Protein AF-A0A6M3KMK9-F1 (afdb_monomer_lite)

Organism: NCBI:txid1070528

Sequence (7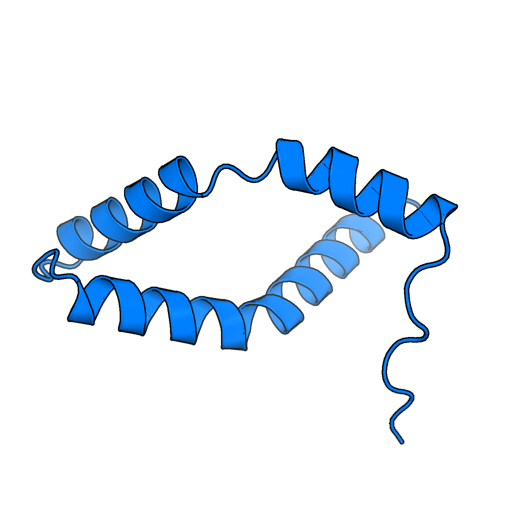7 aa):
MVDKLDKPTQEQQAVIDEIAEWIDGKVLAESLAEELVDNGIEVTLENMRLVWHNMLELLHDNIWQAMEMARNAGWRL

Radius of gyration: 16.29 Å; chains: 1; bounding box: 42×29×31 Å

Secondary structure (DSSP, 8-state):
-----PPPPHHHHHHHHHHHTT--HHHHHHHHHHHHHHTT----HHHHHHHHHHHHHHHHHHHHHHHHHHHHTT---

pLDDT: mean 89.42, std 12.19, range [34.91, 98.25]

Structure (mmCIF, N/CA/C/O backbone):
data_AF-A0A6M3KMK9-F1
#
_entry.id   AF-A0A6M3KMK9-F1
#
loop_
_atom_site.group_PDB
_atom_site.id
_atom_site.type_symbol
_atom_site.label_atom_id
_atom_site.label_alt_id
_atom_site.label_comp_id
_atom_site.label_asym_id
_atom_site.label_entity_id
_atom_site.label_seq_id
_atom_site.pdbx_PDB_ins_code
_atom_site.Cartn_x
_atom_site.Cartn_y
_atom_site.Cartn_z
_atom_site.occupancy
_atom_site.B_iso_or_equiv
_atom_site.auth_seq_id
_atom_site.auth_comp_id
_atom_site.auth_asym_id
_atom_site.auth_atom_id
_atom_site.pdbx_PDB_model_num
ATOM 1 N N . MET A 1 1 ? 25.831 -5.500 4.673 1.00 34.91 1 MET A N 1
ATOM 2 C CA . MET A 1 1 ? 26.443 -4.169 4.503 1.00 34.91 1 MET A CA 1
ATOM 3 C C . MET A 1 1 ? 25.544 -3.429 3.535 1.00 34.91 1 MET A C 1
ATOM 5 O O . MET A 1 1 ? 25.244 -3.980 2.488 1.00 34.91 1 MET A O 1
ATOM 9 N N . VAL A 1 2 ? 24.982 -2.315 3.990 1.00 48.66 2 VAL A N 1
ATOM 10 C CA . VAL A 1 2 ? 24.005 -1.490 3.271 1.00 48.66 2 VAL A CA 1
ATOM 11 C C . VAL A 1 2 ? 24.694 -0.832 2.084 1.00 48.66 2 VAL A C 1
ATOM 13 O O . VAL A 1 2 ? 25.755 -0.263 2.303 1.00 48.66 2 VAL A O 1
ATOM 16 N N . ASP A 1 3 ? 24.047 -0.798 0.923 1.00 39.38 3 ASP A N 1
ATOM 17 C CA . ASP A 1 3 ? 24.017 0.450 0.166 1.00 39.38 3 ASP A CA 1
ATOM 18 C C . ASP A 1 3 ? 22.560 0.905 0.118 1.00 39.38 3 ASP A C 1
ATOM 20 O O . ASP A 1 3 ? 21.664 0.203 -0.352 1.00 39.38 3 ASP A O 1
ATOM 24 N N . LYS A 1 4 ? 22.305 2.056 0.747 1.00 57.84 4 LYS A N 1
ATOM 25 C CA . LYS A 1 4 ? 21.041 2.765 0.619 1.00 57.84 4 LYS A CA 1
ATOM 26 C C . LYS A 1 4 ? 20.936 3.086 -0.857 1.00 57.84 4 LYS A C 1
ATOM 28 O O . LYS A 1 4 ? 21.795 3.809 -1.346 1.00 57.84 4 LYS A O 1
ATOM 33 N N . LEU A 1 5 ? 19.910 2.512 -1.480 1.00 55.12 5 LEU A N 1
ATOM 34 C CA . LEU A 1 5 ? 19.380 2.817 -2.803 1.00 55.12 5 LEU A CA 1
ATOM 35 C C . LEU A 1 5 ? 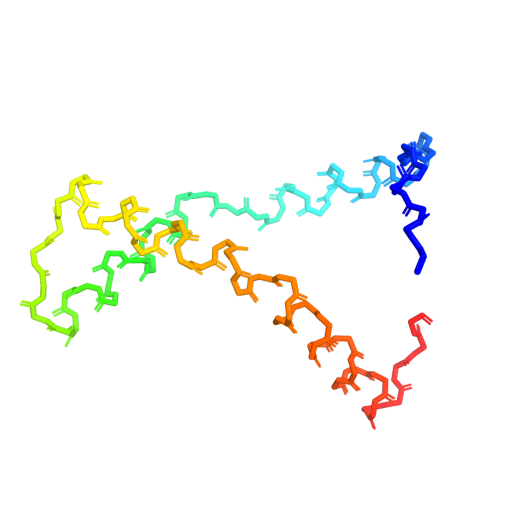20.008 4.087 -3.377 1.00 55.12 5 LEU A C 1
ATOM 37 O O . LEU A 1 5 ? 19.702 5.194 -2.914 1.00 55.12 5 LEU A O 1
ATOM 41 N N . ASP A 1 6 ? 20.864 3.921 -4.384 1.00 75.69 6 ASP A N 1
ATOM 42 C CA . ASP A 1 6 ? 21.088 5.005 -5.324 1.00 75.69 6 ASP A CA 1
ATOM 43 C C . ASP A 1 6 ? 19.709 5.535 -5.718 1.00 75.69 6 ASP A C 1
ATOM 45 O O . ASP A 1 6 ? 18.771 4.761 -5.950 1.00 75.69 6 ASP A O 1
ATOM 49 N N . LYS A 1 7 ? 19.547 6.860 -5.700 1.00 81.62 7 LYS A N 1
ATOM 50 C CA . LYS A 1 7 ? 18.294 7.458 -6.161 1.00 81.62 7 LYS A CA 1
ATOM 51 C C . LYS A 1 7 ? 17.995 6.896 -7.556 1.00 81.62 7 LYS A C 1
ATOM 53 O O . LYS A 1 7 ? 18.944 6.786 -8.338 1.00 81.62 7 LYS A O 1
ATOM 58 N N . PRO A 1 8 ? 16.726 6.577 -7.872 1.00 86.75 8 PRO A N 1
ATOM 59 C CA . PRO A 1 8 ? 16.372 6.122 -9.205 1.00 86.75 8 PRO A CA 1
ATOM 60 C C . PRO A 1 8 ? 16.971 7.053 -10.260 1.00 86.75 8 PRO A C 1
ATOM 62 O O . PRO A 1 8 ? 16.955 8.281 -10.101 1.00 86.75 8 PRO A O 1
ATOM 65 N N . THR A 1 9 ? 17.514 6.483 -11.335 1.00 92.19 9 THR A N 1
ATOM 66 C CA . THR A 1 9 ? 17.835 7.274 -12.525 1.00 92.19 9 THR A CA 1
ATOM 67 C C . THR A 1 9 ? 16.559 7.934 -13.049 1.00 92.19 9 THR A C 1
ATOM 69 O O . THR A 1 9 ? 15.449 7.528 -12.711 1.00 92.19 9 THR A O 1
ATOM 72 N N . GLN A 1 10 ? 16.686 8.940 -13.914 1.00 93.06 10 GLN A N 1
ATOM 73 C CA . GLN A 1 10 ? 15.512 9.582 -14.512 1.00 93.06 10 GLN A CA 1
ATOM 74 C C . GLN A 1 10 ? 14.608 8.577 -15.248 1.00 93.06 10 GLN A C 1
ATOM 76 O O . GLN A 1 10 ? 13.388 8.661 -15.151 1.00 93.06 10 GLN A O 1
ATOM 81 N N . GLU A 1 11 ? 15.206 7.607 -15.943 1.00 93.25 11 GLU A N 1
ATOM 82 C CA . GLU A 1 11 ? 14.475 6.538 -16.631 1.00 93.25 11 GLU A CA 1
ATOM 83 C C . GLU A 1 11 ? 13.760 5.612 -15.637 1.00 93.25 11 GLU A C 1
ATOM 85 O O . GLU A 1 11 ? 12.592 5.290 -15.830 1.00 93.25 11 GLU A O 1
ATOM 90 N N . GLN A 1 12 ? 14.424 5.231 -14.539 1.00 91.50 12 GLN A N 1
ATOM 91 C CA . GLN A 1 12 ? 13.803 4.424 -13.484 1.00 91.50 12 GLN A CA 1
ATOM 92 C C . GLN A 1 12 ? 12.666 5.174 -12.785 1.00 91.50 12 GLN A C 1
ATOM 94 O O . GLN A 1 12 ? 11.639 4.572 -12.493 1.00 91.50 12 GLN A O 1
ATOM 99 N N . GLN A 1 13 ? 12.823 6.478 -12.541 1.00 93.56 13 GLN A N 1
ATOM 100 C CA . GLN A 1 13 ? 11.776 7.294 -11.934 1.00 93.56 13 GLN A CA 1
ATOM 101 C C . GLN A 1 13 ? 10.540 7.377 -12.833 1.00 93.56 13 GLN A C 1
ATOM 103 O O . GLN A 1 13 ? 9.436 7.234 -12.328 1.00 93.56 13 GLN A O 1
ATOM 108 N N . ALA A 1 14 ? 10.710 7.524 -14.151 1.00 94.12 14 ALA A N 1
ATOM 109 C CA . ALA A 1 14 ? 9.581 7.534 -15.082 1.00 94.12 14 ALA A CA 1
ATOM 110 C C . ALA A 1 14 ? 8.779 6.220 -15.041 1.00 94.12 14 ALA A C 1
ATOM 112 O O . ALA A 1 14 ? 7.553 6.254 -15.031 1.00 94.12 14 ALA A O 1
ATOM 113 N N . VAL A 1 15 ? 9.460 5.070 -14.947 1.00 94.31 15 VAL A N 1
ATOM 114 C CA . VAL A 1 15 ? 8.795 3.764 -14.784 1.00 94.31 15 VAL A CA 1
ATOM 115 C C . VAL A 1 15 ? 8.096 3.662 -13.426 1.00 94.31 15 VAL A C 1
ATOM 117 O O . VAL A 1 15 ? 6.983 3.152 -13.349 1.00 94.31 15 VAL A O 1
ATOM 120 N N . ILE A 1 16 ? 8.726 4.144 -12.349 1.00 92.38 16 ILE A N 1
ATOM 121 C CA . ILE A 1 16 ? 8.101 4.187 -11.018 1.00 92.38 16 ILE A CA 1
ATOM 122 C C . ILE A 1 16 ? 6.823 5.027 -11.057 1.00 92.38 16 ILE A C 1
ATOM 124 O O . ILE A 1 16 ? 5.812 4.588 -10.518 1.00 92.38 16 ILE A O 1
ATOM 128 N N . ASP A 1 17 ? 6.861 6.195 -11.697 1.00 93.50 17 ASP A N 1
ATOM 129 C CA . ASP A 1 17 ? 5.713 7.093 -11.808 1.00 93.50 17 ASP A CA 1
ATOM 130 C C . ASP A 1 17 ? 4.582 6.440 -12.621 1.00 93.50 17 ASP A C 1
ATOM 132 O O . ASP A 1 17 ? 3.441 6.436 -12.168 1.00 93.50 17 ASP A O 1
ATOM 136 N N . GLU A 1 18 ? 4.896 5.799 -13.753 1.00 94.31 18 GLU A N 1
ATOM 137 C CA . GLU A 1 18 ? 3.915 5.061 -14.566 1.00 94.31 18 GLU A CA 1
ATOM 138 C C . GLU A 1 18 ? 3.252 3.918 -13.779 1.00 94.31 18 GLU A C 1
ATOM 140 O O . GLU A 1 18 ? 2.035 3.755 -13.816 1.00 94.31 18 GLU A O 1
ATOM 145 N N . ILE A 1 19 ? 4.028 3.143 -13.015 1.00 91.88 19 ILE A N 1
ATOM 146 C CA . ILE A 1 19 ? 3.475 2.077 -12.167 1.00 91.88 19 ILE A CA 1
ATOM 147 C C . ILE A 1 19 ? 2.680 2.654 -10.992 1.00 91.88 19 ILE A C 1
ATOM 149 O O . ILE A 1 19 ? 1.665 2.078 -10.600 1.00 91.88 19 ILE A O 1
ATOM 153 N N . ALA A 1 20 ? 3.101 3.788 -10.428 1.00 90.44 20 ALA A N 1
ATOM 154 C CA . ALA A 1 20 ? 2.379 4.445 -9.345 1.00 90.44 20 ALA A CA 1
ATOM 155 C C . ALA A 1 20 ? 0.976 4.898 -9.780 1.00 90.44 20 ALA A C 1
ATOM 157 O O . ALA A 1 20 ? 0.067 4.881 -8.954 1.00 90.44 20 ALA A O 1
ATOM 158 N N . GLU A 1 21 ? 0.763 5.212 -11.063 1.00 91.50 21 GLU A N 1
ATOM 159 C CA . GLU A 1 21 ? -0.576 5.487 -11.606 1.00 91.50 21 GLU A CA 1
ATOM 160 C C . GLU A 1 21 ? -1.518 4.274 -11.523 1.00 91.50 21 GLU A C 1
ATOM 162 O O . GLU A 1 21 ? -2.736 4.445 -11.485 1.00 91.50 21 GLU A O 1
ATOM 167 N N . TRP A 1 22 ? -0.988 3.048 -11.474 1.00 90.69 22 TRP A N 1
ATOM 168 C CA . TRP A 1 22 ? -1.796 1.827 -11.359 1.00 90.69 22 TRP A CA 1
ATOM 169 C C . TRP A 1 22 ? -2.144 1.496 -9.902 1.00 90.69 22 TRP A C 1
ATOM 171 O O . TRP A 1 22 ? -3.044 0.694 -9.647 1.00 90.69 22 TRP A O 1
ATOM 181 N N . ILE A 1 23 ? -1.435 2.093 -8.940 1.00 88.88 23 ILE A N 1
ATOM 182 C CA . ILE A 1 23 ? -1.638 1.872 -7.507 1.00 88.88 23 ILE A CA 1
ATOM 183 C C . ILE A 1 23 ? -2.644 2.905 -6.990 1.00 88.88 23 ILE A C 1
ATOM 185 O O . ILE A 1 23 ? -2.288 4.009 -6.580 1.00 88.88 23 ILE A O 1
ATOM 189 N N . ASP A 1 24 ? -3.924 2.533 -6.978 1.00 90.25 24 ASP A N 1
ATOM 190 C CA . ASP A 1 24 ? -4.986 3.399 -6.466 1.00 90.25 24 ASP A CA 1
ATOM 191 C C . ASP A 1 24 ? -5.083 3.317 -4.931 1.00 90.25 24 ASP A C 1
ATOM 193 O O . ASP A 1 24 ? -5.499 2.310 -4.348 1.00 90.25 24 ASP A O 1
ATOM 197 N N . GLY A 1 25 ? -4.726 4.414 -4.258 1.00 90.06 25 GLY A N 1
ATOM 198 C CA . GLY A 1 25 ? -4.801 4.521 -2.800 1.00 90.06 25 GLY A CA 1
ATOM 199 C C . GLY A 1 25 ? -6.220 4.382 -2.237 1.00 90.06 25 GLY A C 1
ATOM 200 O O . GLY A 1 25 ? -6.378 3.959 -1.091 1.00 90.06 25 GLY A O 1
ATOM 201 N N . LYS A 1 26 ? -7.255 4.696 -3.024 1.00 93.44 26 LYS A N 1
ATOM 202 C CA . LYS A 1 26 ? -8.648 4.477 -2.633 1.00 93.44 26 LYS A CA 1
ATOM 203 C C . LYS A 1 26 ? -8.979 2.988 -2.620 1.00 93.44 26 LYS A C 1
ATOM 205 O O . LYS A 1 26 ? -9.546 2.535 -1.634 1.00 93.44 26 LYS A O 1
ATOM 210 N N . VAL A 1 27 ? -8.576 2.238 -3.647 1.00 93.06 27 VAL A N 1
ATOM 211 C CA . VAL A 1 27 ? -8.784 0.778 -3.700 1.00 93.06 27 VAL A CA 1
ATOM 212 C C . VAL A 1 27 ? -8.084 0.100 -2.525 1.00 93.06 27 VAL A C 1
ATOM 214 O O . VAL A 1 27 ? -8.691 -0.715 -1.841 1.00 93.06 27 VAL A O 1
ATOM 217 N N . LEU A 1 28 ? -6.843 0.495 -2.215 1.00 92.44 28 LEU A N 1
ATOM 218 C CA . LEU A 1 28 ? -6.127 -0.030 -1.047 1.00 92.44 28 LEU A CA 1
ATOM 219 C C . LEU A 1 28 ? -6.862 0.263 0.270 1.00 92.44 28 LEU A C 1
ATOM 221 O O . LEU A 1 28 ? -6.946 -0.606 1.137 1.00 92.44 28 LEU A O 1
ATOM 225 N N . ALA A 1 29 ? -7.404 1.474 0.428 1.00 95.62 29 ALA A N 1
ATOM 226 C CA . ALA A 1 29 ? -8.186 1.837 1.606 1.00 95.62 29 ALA A CA 1
ATOM 227 C C . ALA A 1 29 ? -9.525 1.082 1.682 1.00 95.62 29 ALA A C 1
ATOM 229 O O . ALA A 1 29 ? -9.952 0.723 2.775 1.00 95.62 29 ALA A O 1
ATOM 230 N N . GLU A 1 30 ? -10.181 0.820 0.553 1.00 96.75 30 GLU A N 1
ATOM 231 C CA . GLU A 1 30 ? -11.402 0.009 0.503 1.00 96.75 30 GLU A CA 1
ATOM 232 C C . GLU A 1 30 ? -11.107 -1.442 0.904 1.00 96.75 30 GLU A C 1
ATOM 234 O O . GLU A 1 30 ? -11.754 -1.944 1.820 1.00 96.75 30 GLU A O 1
ATOM 239 N N . SER A 1 31 ? -10.062 -2.067 0.351 1.00 95.00 31 SER A N 1
ATOM 240 C CA . SER A 1 31 ? -9.656 -3.430 0.730 1.00 95.00 31 SER A CA 1
ATOM 241 C C . SER A 1 31 ? -9.266 -3.547 2.207 1.00 95.00 31 SER A C 1
ATOM 243 O O . SER A 1 31 ? -9.624 -4.511 2.874 1.00 95.00 31 SER A O 1
ATOM 245 N N . LEU A 1 32 ? -8.574 -2.546 2.757 1.00 95.25 32 LEU A N 1
ATOM 246 C CA . LEU A 1 32 ? -8.279 -2.478 4.192 1.00 95.25 32 LEU A CA 1
ATOM 247 C C . LEU A 1 32 ? -9.557 -2.449 5.045 1.00 95.25 32 LEU A C 1
ATOM 249 O O . LEU A 1 32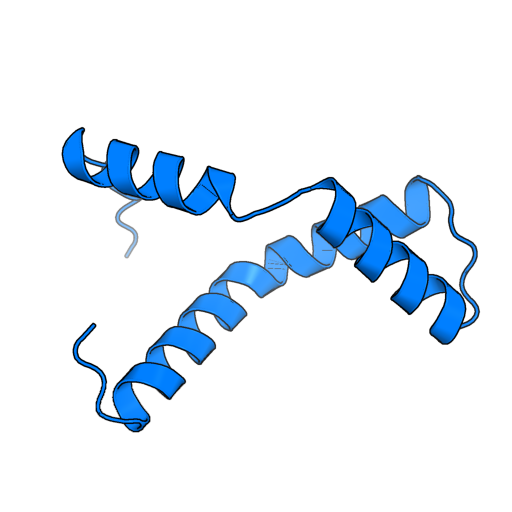 ? -9.632 -3.125 6.070 1.00 95.25 32 LEU A O 1
ATOM 253 N N . ALA A 1 33 ? -10.549 -1.651 4.643 1.00 97.50 33 ALA A N 1
ATOM 254 C CA . ALA A 1 33 ? -11.808 -1.540 5.368 1.00 97.50 33 ALA A CA 1
ATOM 255 C C . ALA A 1 33 ? -12.628 -2.836 5.286 1.00 97.50 33 ALA A C 1
ATOM 257 O O . ALA A 1 33 ? -13.208 -3.238 6.293 1.00 97.50 33 ALA A O 1
ATOM 258 N N . GLU A 1 34 ? -12.645 -3.494 4.123 1.00 97.75 34 GLU A N 1
ATOM 259 C CA . GLU A 1 34 ? -13.272 -4.807 3.927 1.00 97.75 34 GLU A CA 1
ATOM 260 C C . GLU A 1 34 ? -12.678 -5.849 4.882 1.00 97.75 34 GLU A C 1
ATOM 262 O O . GLU A 1 34 ? -13.417 -6.471 5.643 1.00 97.75 34 GLU A O 1
ATOM 267 N N . GLU A 1 35 ? -11.349 -5.947 4.956 1.00 96.50 35 GLU A N 1
ATOM 268 C CA . GLU A 1 35 ? -10.675 -6.887 5.859 1.00 96.50 35 GLU A CA 1
ATOM 269 C C . GLU A 1 35 ? -10.968 -6.605 7.341 1.00 96.50 35 GLU A C 1
ATOM 271 O O . GLU A 1 35 ? -11.157 -7.533 8.130 1.00 96.50 35 GLU A O 1
ATOM 276 N N . LEU A 1 36 ? -11.051 -5.333 7.755 1.00 97.44 36 LEU A N 1
ATOM 277 C CA . LEU A 1 36 ? -11.461 -5.003 9.125 1.00 97.44 36 LEU A CA 1
ATOM 278 C C . LEU A 1 36 ? -12.882 -5.498 9.419 1.00 97.44 36 LEU A C 1
ATOM 280 O O . LEU A 1 36 ? -13.109 -6.105 10.467 1.00 97.44 36 LEU A O 1
ATOM 284 N N . VAL A 1 37 ? -13.820 -5.273 8.494 1.00 97.94 37 VAL A N 1
ATOM 285 C CA . VAL A 1 37 ? -15.215 -5.714 8.631 1.00 97.94 37 VAL A CA 1
ATOM 286 C C . VAL A 1 37 ? -15.302 -7.238 8.709 1.00 97.94 37 VAL A C 1
ATOM 288 O O . VAL A 1 37 ? -15.957 -7.755 9.618 1.00 97.94 37 VAL A O 1
ATOM 291 N N . ASP A 1 38 ? -14.600 -7.951 7.830 1.00 97.81 38 ASP A N 1
ATOM 292 C CA . ASP A 1 38 ? -14.591 -9.418 7.781 1.00 97.81 38 ASP A CA 1
ATOM 293 C C . ASP A 1 38 ? -14.022 -10.044 9.063 1.00 97.81 38 ASP A C 1
ATOM 295 O O . ASP A 1 38 ? -14.446 -11.122 9.487 1.00 97.81 38 ASP A O 1
ATOM 299 N N . ASN A 1 39 ? -13.123 -9.329 9.743 1.00 97.00 39 ASN A N 1
ATOM 300 C CA . ASN A 1 39 ? -12.547 -9.732 11.024 1.00 97.00 39 ASN A CA 1
ATOM 301 C C . ASN A 1 39 ? -13.301 -9.171 12.248 1.00 97.00 39 ASN A C 1
ATOM 303 O O . ASN A 1 39 ? -12.854 -9.350 13.383 1.00 97.00 39 ASN A O 1
ATOM 307 N N . GLY A 1 40 ? -14.451 -8.512 12.054 1.00 97.69 40 GLY A N 1
ATOM 308 C CA . GLY A 1 40 ? -15.279 -7.969 13.137 1.00 97.69 40 GLY A CA 1
ATOM 309 C C . GLY A 1 40 ? -14.652 -6.781 13.877 1.00 97.69 40 GLY A C 1
ATOM 310 O O . GLY A 1 40 ? -14.974 -6.541 15.043 1.00 97.69 40 GLY A O 1
ATOM 311 N N . ILE A 1 41 ? -13.748 -6.052 13.223 1.00 97.69 41 ILE A N 1
ATOM 312 C CA . ILE A 1 41 ? -13.049 -4.881 13.756 1.00 97.69 41 ILE A CA 1
ATOM 313 C C . ILE A 1 41 ? -13.723 -3.610 13.225 1.00 97.69 41 ILE A C 1
ATOM 315 O O . ILE A 1 41 ? -14.068 -3.500 12.052 1.00 97.69 41 ILE A O 1
ATOM 319 N N . GLU A 1 42 ? -13.905 -2.613 14.091 1.00 98.06 42 GLU A N 1
ATOM 320 C CA . GLU A 1 42 ? -14.499 -1.336 13.693 1.00 98.06 42 GLU A CA 1
ATOM 321 C C . GLU A 1 42 ? -13.592 -0.559 12.720 1.00 98.06 42 GLU A C 1
ATOM 323 O O . GLU A 1 42 ? -12.387 -0.406 12.953 1.00 98.06 42 GLU A O 1
ATOM 328 N N . VAL A 1 43 ? -14.183 -0.000 11.660 1.00 97.94 43 VAL A N 1
ATOM 329 C CA . VAL A 1 43 ? -13.483 0.831 10.669 1.00 97.94 43 VAL A CA 1
ATOM 330 C C . VAL A 1 43 ? -13.292 2.248 11.215 1.00 97.94 43 VAL A C 1
ATOM 332 O O . VAL A 1 43 ? -14.049 3.173 10.921 1.00 97.94 43 VAL A O 1
ATOM 335 N N . THR A 1 44 ? -12.257 2.422 12.033 1.00 98.25 44 THR A N 1
ATOM 336 C CA . THR A 1 44 ? -11.820 3.727 12.548 1.00 98.25 44 THR A CA 1
ATOM 337 C C . THR A 1 44 ? -10.518 4.165 11.880 1.00 98.25 44 THR A C 1
ATOM 339 O O . THR A 1 44 ? -9.737 3.343 11.400 1.00 98.25 44 THR A O 1
ATOM 342 N N . LEU A 1 45 ? -10.234 5.473 11.878 1.00 97.44 45 LEU A N 1
ATOM 343 C CA . LEU A 1 45 ? -8.970 5.997 11.345 1.00 97.44 45 LEU A CA 1
ATOM 344 C C . LEU A 1 45 ? -7.744 5.389 12.049 1.00 97.44 45 LEU A C 1
ATOM 346 O O . LEU A 1 45 ? -6.710 5.191 11.418 1.00 97.44 45 LEU A O 1
ATOM 350 N N . GLU A 1 46 ? -7.854 5.112 13.347 1.00 97.88 46 GLU A N 1
ATOM 351 C CA . GLU A 1 46 ? -6.794 4.490 14.140 1.00 97.88 46 GLU A CA 1
ATOM 352 C C . GLU A 1 46 ? -6.529 3.049 13.692 1.00 97.88 46 GLU A C 1
ATOM 354 O O . GLU A 1 46 ? -5.391 2.724 13.355 1.00 97.88 46 GLU A O 1
ATOM 359 N N . ASN A 1 47 ? -7.578 2.226 13.583 1.00 97.19 47 ASN A N 1
ATOM 360 C CA . ASN A 1 47 ? -7.454 0.833 13.150 1.00 97.19 47 ASN A CA 1
ATOM 361 C C . ASN A 1 47 ? -6.926 0.735 11.713 1.00 97.19 47 ASN A C 1
ATOM 363 O O . ASN A 1 47 ? -5.994 -0.019 11.444 1.00 97.19 47 ASN A O 1
ATOM 367 N N . MET A 1 48 ? -7.452 1.565 10.809 1.00 97.38 48 MET A N 1
ATOM 368 C CA . MET A 1 48 ? -6.998 1.631 9.416 1.00 97.38 48 MET A CA 1
ATOM 369 C C . MET A 1 48 ? -5.512 2.005 9.312 1.00 97.38 48 MET A C 1
ATOM 371 O O . MET A 1 48 ? -4.768 1.390 8.549 1.00 97.38 48 MET A O 1
ATOM 375 N N . ARG A 1 49 ? -5.048 2.985 10.102 1.00 96.19 49 ARG A N 1
ATOM 376 C CA . ARG A 1 49 ? -3.628 3.378 10.142 1.00 96.19 49 ARG A CA 1
ATOM 377 C C . ARG A 1 49 ? -2.743 2.274 10.695 1.00 96.19 49 ARG A C 1
ATOM 379 O O . ARG A 1 49 ? -1.668 2.048 10.149 1.00 96.19 49 ARG A O 1
ATOM 386 N N . LEU A 1 50 ? -3.177 1.612 11.765 1.00 94.62 50 LEU A N 1
ATOM 387 C CA . LEU A 1 50 ? -2.424 0.522 12.376 1.00 94.62 50 LEU A CA 1
ATOM 388 C C . LEU A 1 50 ? -2.187 -0.609 11.369 1.00 94.62 50 LEU A C 1
ATOM 390 O O . LEU A 1 50 ? -1.049 -1.038 11.189 1.00 94.62 50 LEU A O 1
ATOM 394 N N . VAL A 1 51 ? -3.239 -1.047 10.670 1.00 92.50 51 VAL A N 1
ATOM 395 C CA . VAL A 1 51 ? -3.117 -2.102 9.653 1.00 92.50 51 VAL A CA 1
ATOM 396 C C . VAL A 1 51 ? -2.253 -1.638 8.482 1.00 92.50 51 VAL A C 1
ATOM 398 O O . VAL A 1 51 ? -1.351 -2.369 8.080 1.00 92.50 51 VAL A O 1
ATOM 401 N N . TRP A 1 52 ? -2.445 -0.413 7.984 1.00 93.69 52 TRP A N 1
ATOM 402 C CA . TRP A 1 52 ? -1.607 0.135 6.914 1.00 93.69 52 TRP A CA 1
ATOM 403 C C . TRP A 1 52 ? -0.117 0.165 7.283 1.00 93.69 52 TRP A C 1
ATOM 405 O O . TRP A 1 52 ? 0.727 -0.239 6.486 1.00 93.69 52 TRP A O 1
ATOM 415 N N . HIS A 1 53 ? 0.227 0.596 8.499 1.00 91.50 53 HIS A N 1
ATOM 416 C CA . HIS A 1 53 ? 1.616 0.601 8.957 1.00 91.50 53 HIS A CA 1
ATOM 417 C C . HIS A 1 53 ? 2.206 -0.809 9.028 1.00 91.50 53 HIS A C 1
ATOM 419 O O . HIS A 1 53 ? 3.299 -1.025 8.511 1.00 91.50 53 HIS A O 1
ATOM 425 N N . ASN A 1 54 ? 1.461 -1.774 9.568 1.00 88.81 54 ASN A N 1
ATOM 426 C CA . ASN A 1 54 ? 1.900 -3.169 9.601 1.00 88.81 54 ASN A CA 1
ATOM 427 C C . ASN A 1 54 ? 2.072 -3.748 8.185 1.00 88.81 54 ASN A C 1
ATOM 429 O O . ASN A 1 54 ? 3.029 -4.473 7.925 1.00 88.81 54 ASN A O 1
ATOM 433 N N . MET A 1 55 ? 1.190 -3.400 7.242 1.00 89.19 55 MET A N 1
ATOM 434 C CA . MET A 1 55 ? 1.341 -3.801 5.840 1.00 89.19 55 MET A CA 1
ATOM 435 C C . MET A 1 55 ? 2.624 -3.249 5.221 1.00 89.19 55 MET A C 1
ATOM 437 O O . MET A 1 55 ? 3.306 -3.977 4.504 1.00 89.19 55 MET A O 1
ATOM 441 N N . LEU A 1 56 ? 2.974 -1.990 5.500 1.00 86.94 56 LEU A N 1
ATOM 442 C CA . LEU A 1 56 ? 4.204 -1.380 4.991 1.00 86.94 56 LEU A CA 1
ATOM 443 C C . LEU A 1 56 ? 5.466 -2.062 5.527 1.00 86.94 56 LEU A C 1
ATOM 445 O O . LEU A 1 56 ? 6.430 -2.210 4.777 1.00 86.94 56 LEU A O 1
ATOM 449 N N . GLU A 1 57 ? 5.466 -2.498 6.788 1.00 86.19 57 GLU A N 1
ATOM 450 C CA . GLU A 1 57 ? 6.595 -3.242 7.364 1.00 86.19 57 GLU A CA 1
ATOM 451 C C . GLU A 1 57 ? 6.819 -4.582 6.651 1.00 86.19 57 GLU A C 1
ATOM 453 O O . GLU A 1 57 ? 7.960 -4.975 6.414 1.00 86.19 57 GLU A O 1
ATOM 458 N N . LEU A 1 58 ? 5.736 -5.244 6.240 1.00 88.81 58 LEU A N 1
ATOM 459 C CA . LEU A 1 58 ? 5.777 -6.523 5.526 1.00 88.81 58 LEU A CA 1
ATOM 460 C C . LEU A 1 58 ? 5.932 -6.371 4.005 1.00 88.81 58 LEU A C 1
ATOM 462 O O . LEU A 1 58 ? 6.217 -7.346 3.306 1.00 88.81 58 LEU A O 1
ATOM 466 N N . LEU A 1 59 ? 5.744 -5.163 3.468 1.00 87.62 59 LEU A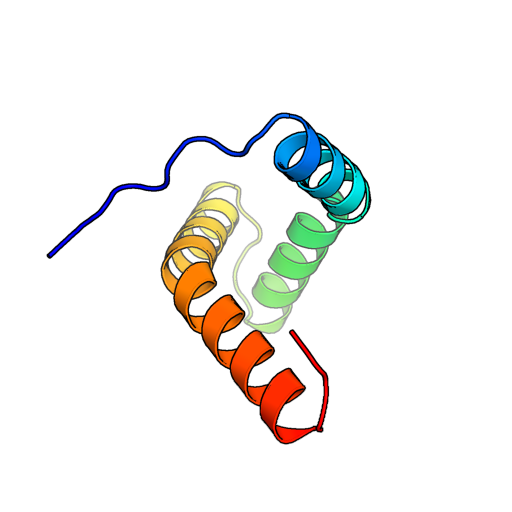 N 1
ATOM 467 C CA . LEU A 1 59 ? 5.688 -4.923 2.027 1.00 87.62 59 LEU A CA 1
ATOM 468 C C . LEU A 1 59 ? 6.987 -5.328 1.324 1.00 87.62 59 LEU A C 1
ATOM 470 O O . LEU A 1 59 ? 6.936 -5.895 0.235 1.00 87.62 59 LEU A O 1
ATOM 474 N N . HIS A 1 60 ? 8.143 -5.077 1.942 1.00 83.50 60 HIS A N 1
ATOM 475 C CA . HIS A 1 60 ? 9.435 -5.436 1.353 1.00 83.50 60 HIS A CA 1
ATOM 476 C C . HIS A 1 60 ? 9.569 -6.950 1.137 1.00 83.50 60 HIS A C 1
ATOM 478 O O . HIS A 1 60 ? 9.919 -7.389 0.039 1.00 83.50 60 HIS A O 1
ATOM 484 N N . ASP A 1 61 ? 9.231 -7.739 2.156 1.00 88.50 61 ASP A N 1
ATOM 485 C CA . ASP A 1 61 ? 9.300 -9.198 2.095 1.00 88.50 61 ASP A CA 1
ATOM 486 C C . ASP A 1 61 ? 8.285 -9.753 1.090 1.00 88.50 61 ASP A C 1
ATOM 488 O O . ASP A 1 61 ? 8.612 -10.650 0.312 1.00 88.50 61 ASP A O 1
ATOM 492 N N . ASN A 1 62 ? 7.082 -9.175 1.035 1.00 89.12 62 ASN A N 1
ATOM 493 C CA . ASN A 1 62 ? 6.056 -9.557 0.065 1.00 89.12 62 ASN A CA 1
ATOM 494 C C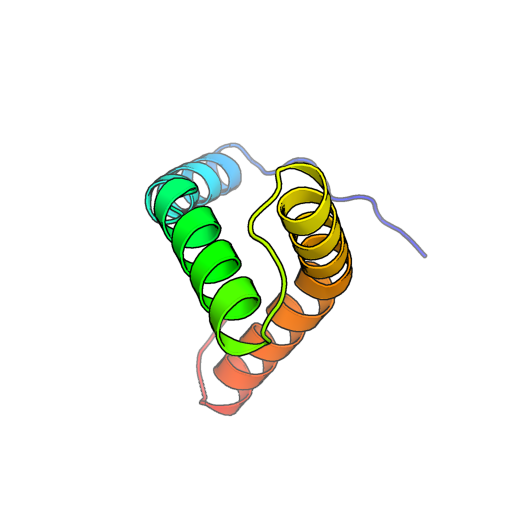 . ASN A 1 62 ? 6.487 -9.262 -1.383 1.00 89.12 62 ASN A C 1
ATOM 496 O O . ASN A 1 62 ? 6.281 -10.098 -2.264 1.00 89.12 62 ASN A O 1
ATOM 500 N N . ILE A 1 63 ? 7.128 -8.113 -1.637 1.00 90.25 63 ILE A N 1
ATOM 501 C CA . ILE A 1 63 ? 7.694 -7.782 -2.956 1.00 90.25 63 ILE A CA 1
ATOM 502 C C . ILE A 1 63 ? 8.774 -8.797 -3.335 1.00 90.25 63 ILE A C 1
ATOM 504 O O . ILE A 1 63 ? 8.765 -9.317 -4.452 1.00 90.25 63 ILE A O 1
ATOM 508 N N . TRP A 1 64 ? 9.683 -9.117 -2.410 1.00 89.06 64 TRP A N 1
ATOM 509 C CA . TRP A 1 64 ? 10.728 -10.109 -2.657 1.00 89.06 64 TRP A CA 1
ATOM 510 C C . TRP A 1 64 ? 10.139 -11.486 -2.995 1.00 89.06 64 TRP A C 1
ATOM 512 O O . TRP A 1 64 ? 10.531 -12.095 -3.992 1.00 89.06 64 TRP A O 1
ATOM 522 N N . GLN A 1 65 ? 9.146 -11.950 -2.230 1.00 91.38 65 GLN A N 1
ATOM 523 C CA . GLN A 1 65 ? 8.468 -13.221 -2.497 1.00 91.38 65 GLN A CA 1
ATOM 524 C C . GLN A 1 65 ? 7.783 -13.229 -3.869 1.00 91.38 65 GLN A C 1
ATOM 526 O O . GLN A 1 65 ? 7.920 -14.199 -4.616 1.00 91.38 65 GLN A O 1
ATOM 531 N N . ALA A 1 66 ? 7.102 -12.142 -4.245 1.00 91.38 66 ALA A N 1
ATOM 532 C CA . ALA A 1 66 ? 6.466 -12.020 -5.555 1.00 91.38 66 ALA A CA 1
ATOM 533 C C . ALA A 1 66 ? 7.490 -12.098 -6.705 1.00 91.38 66 ALA A C 1
ATOM 535 O O . ALA A 1 66 ? 7.249 -12.774 -7.710 1.00 91.38 66 ALA A O 1
ATOM 536 N N . MET A 1 67 ? 8.662 -11.473 -6.543 1.00 93.38 67 MET A N 1
ATOM 537 C CA . MET A 1 67 ? 9.757 -11.570 -7.514 1.00 93.38 67 MET A CA 1
ATOM 538 C C . MET A 1 67 ? 10.291 -13.003 -7.645 1.00 93.38 67 MET A C 1
ATOM 540 O O . MET A 1 67 ? 10.505 -13.478 -8.762 1.00 93.38 67 MET A O 1
ATOM 544 N N . GLU A 1 68 ? 10.487 -13.709 -6.530 1.00 93.88 68 GLU A N 1
ATOM 545 C CA . GLU A 1 68 ? 10.925 -15.111 -6.543 1.00 93.88 68 GLU A CA 1
ATOM 546 C C . GLU A 1 68 ? 9.896 -16.026 -7.213 1.00 93.88 68 GLU A C 1
ATOM 548 O O . GLU A 1 68 ? 10.257 -16.891 -8.013 1.00 93.88 68 GLU A O 1
ATOM 553 N N . MET A 1 69 ? 8.603 -15.811 -6.962 1.00 92.94 69 MET A N 1
ATOM 554 C CA . MET A 1 69 ? 7.535 -16.556 -7.632 1.00 92.94 69 MET A CA 1
ATOM 555 C C . MET A 1 69 ? 7.555 -16.345 -9.148 1.00 92.94 69 MET A C 1
ATOM 557 O O . MET A 1 69 ? 7.472 -17.318 -9.898 1.00 92.94 69 MET A O 1
ATOM 561 N N . ALA A 1 70 ? 7.723 -15.104 -9.612 1.00 92.81 70 ALA A N 1
ATOM 562 C CA . ALA A 1 70 ? 7.833 -14.802 -11.038 1.00 92.81 70 ALA A CA 1
ATOM 563 C C . ALA A 1 70 ? 9.068 -15.468 -11.675 1.00 92.81 70 ALA A C 1
ATOM 565 O O . ALA A 1 70 ? 8.956 -16.091 -12.734 1.00 92.81 70 ALA A O 1
ATOM 566 N N . ARG A 1 71 ? 10.230 -15.431 -11.008 1.00 91.94 71 ARG A N 1
ATOM 567 C CA . ARG A 1 71 ? 11.443 -16.141 -11.463 1.00 91.94 71 ARG A CA 1
ATOM 568 C C . ARG A 1 71 ? 11.218 -17.645 -11.575 1.00 91.94 71 ARG A C 1
ATOM 570 O O . ARG A 1 71 ? 11.556 -18.240 -12.596 1.00 91.94 71 ARG A O 1
ATOM 577 N N . ASN A 1 72 ? 10.603 -18.252 -10.561 1.00 93.19 72 ASN A N 1
ATOM 578 C CA . ASN A 1 72 ? 10.293 -19.683 -10.547 1.00 93.19 72 ASN A CA 1
ATOM 579 C C . ASN A 1 72 ? 9.262 -20.072 -11.617 1.00 93.19 72 ASN A C 1
ATOM 581 O O . ASN A 1 72 ? 9.301 -21.188 -12.132 1.00 93.19 72 ASN A O 1
ATOM 585 N N . ALA A 1 73 ? 8.385 -19.144 -12.007 1.00 93.62 73 ALA A N 1
ATOM 586 C CA . ALA A 1 73 ? 7.479 -19.293 -13.144 1.00 93.62 73 ALA A CA 1
ATOM 587 C C . ALA A 1 73 ? 8.169 -19.102 -14.514 1.00 93.62 73 ALA A C 1
ATOM 589 O O . ALA A 1 73 ? 7.507 -19.167 -15.550 1.00 93.62 73 ALA A O 1
ATOM 590 N N . GLY A 1 74 ? 9.488 -18.872 -14.544 1.00 93.88 74 GLY A N 1
ATOM 591 C CA . GLY A 1 74 ? 10.286 -18.718 -15.762 1.00 93.88 74 GLY A CA 1
ATOM 592 C C . GLY A 1 74 ? 10.332 -17.294 -16.320 1.00 93.88 74 GLY A C 1
ATOM 593 O O . GLY A 1 74 ? 10.772 -17.105 -17.456 1.00 93.88 74 GLY A O 1
ATOM 594 N N . TRP A 1 75 ? 9.880 -16.288 -15.563 1.00 89.88 75 TRP A N 1
ATOM 595 C CA . TRP A 1 75 ? 9.924 -14.896 -16.006 1.00 89.88 75 TRP A CA 1
ATOM 596 C C . TRP A 1 75 ? 11.341 -14.344 -15.863 1.00 89.88 75 TRP A C 1
ATOM 598 O O . TRP A 1 75 ? 12.030 -14.582 -14.868 1.00 89.88 75 TRP A O 1
ATOM 608 N N . ARG A 1 76 ? 11.777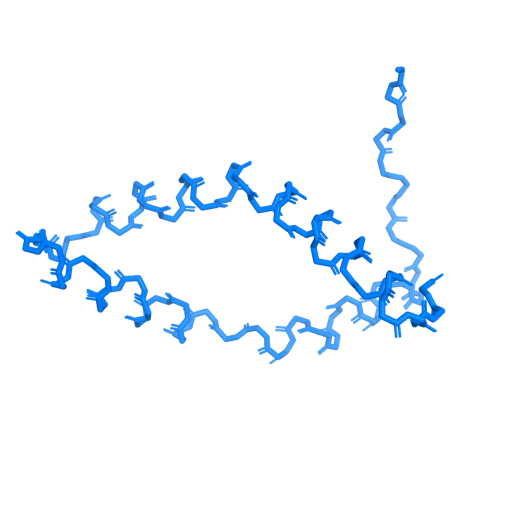 -13.574 -16.862 1.00 84.00 76 ARG A N 1
ATOM 609 C CA . ARG A 1 76 ? 13.060 -12.872 -16.822 1.00 84.00 76 ARG A CA 1
ATOM 610 C C . ARG A 1 76 ? 12.846 -11.487 -16.211 1.00 84.00 76 ARG A C 1
ATOM 612 O O . ARG A 1 76 ? 12.403 -10.585 -16.915 1.00 84.00 76 ARG A O 1
ATOM 619 N N . LEU A 1 77 ? 13.129 -11.374 -14.913 1.00 77.88 77 LEU A N 1
ATOM 620 C CA . LEU A 1 77 ? 13.188 -10.112 -14.167 1.00 77.88 77 LEU A CA 1
ATOM 621 C C . LEU A 1 77 ? 14.576 -9.473 -14.265 1.00 77.88 77 LEU A C 1
ATOM 623 O O . LEU A 1 77 ? 15.566 -10.244 -14.280 1.00 77.88 77 LEU A O 1
#

Foldseek 3Di:
DDDDDDDDDPVRVVVVVVVVVVDDPVVVLVVLCVVCVVVVHDPDPVSSVVVVVVCVVCVVVVVVVVVVVCVVVVHDD